Protein AF-A0A2P5FK42-F1 (afdb_monomer_lite)

Sequence (100 aa):
MIEDFDPQQALLRVCSLDSFQPKPHVTDLTLEARNLFQYVSQNMILRGGHRDAPTFCDLGFIDSILIGRKMPYFIIHEMINATENRRSSLPYGCLLTRIF

Secondary structure (DSSP, 8-state):
--TT--HHHHHHHHB--SS--SS--GGGB-HHHHHHHHHIIIIIS--SS-SSS--HHHHHHHHHHHHT--THHHHHHHHHHHHH-TT----TT-GGG---

Foldseek 3Di:
DPVPDDLQVLQVQQFPDPDDDPWDFLVRGDPQSNVQLVVCCVAFQPDPDDSGIDDSLSSVVSSCVVVVHDPPVSLVVLVVVVVVDVPRDRRPPGPVVPPD

Organism: Trema orientale (NCBI:txid63057)

Structure (mmCIF, N/CA/C/O backbone):
data_AF-A0A2P5FK42-F1
#
_entry.id   AF-A0A2P5FK42-F1
#
loop_
_atom_site.group_PDB
_atom_site.id
_atom_site.type_symbol
_atom_site.label_atom_id
_atom_site.label_alt_id
_atom_site.label_comp_id
_atom_site.label_asym_id
_atom_site.label_entity_id
_atom_site.label_seq_id
_atom_site.pdbx_PDB_ins_code
_atom_site.Cartn_x
_atom_site.Cartn_y
_atom_site.Cartn_z
_atom_site.occupancy
_atom_site.B_iso_or_equiv
_atom_site.auth_seq_id
_atom_site.auth_comp_id
_atom_site.auth_asym_id
_atom_site.auth_atom_id
_atom_site.pdbx_PDB_model_num
ATOM 1 N N . MET A 1 1 ? -0.651 13.003 -14.321 1.00 43.34 1 MET A N 1
ATOM 2 C CA . MET A 1 1 ? -1.175 13.339 -12.982 1.00 43.34 1 MET A CA 1
ATOM 3 C C . MET A 1 1 ? -2.602 12.816 -12.930 1.00 43.34 1 MET A C 1
ATOM 5 O O . MET A 1 1 ? -3.373 13.191 -13.802 1.00 43.34 1 MET A O 1
ATOM 9 N N . ILE A 1 2 ? -2.942 11.888 -12.028 1.00 52.06 2 ILE A N 1
ATOM 10 C CA . ILE A 1 2 ? -4.362 11.621 -11.736 1.00 52.06 2 ILE A CA 1
ATOM 11 C C . ILE A 1 2 ? -4.859 12.923 -11.110 1.00 52.06 2 ILE A C 1
ATOM 13 O O . ILE A 1 2 ? -4.382 13.267 -10.034 1.00 52.06 2 ILE A O 1
ATOM 17 N N . GLU A 1 3 ? -5.702 13.682 -11.810 1.00 51.91 3 GLU A N 1
ATOM 18 C CA . GLU A 1 3 ? -5.991 15.091 -11.481 1.00 51.91 3 GLU A CA 1
ATOM 19 C C . GLU A 1 3 ? -6.554 15.298 -10.060 1.00 51.91 3 GLU A C 1
ATOM 21 O O . GLU A 1 3 ? -6.429 16.387 -9.513 1.00 51.91 3 GLU A O 1
ATOM 26 N N . ASP A 1 4 ? -7.038 14.234 -9.408 1.00 59.25 4 ASP A N 1
ATOM 27 C CA . ASP A 1 4 ? -7.581 14.271 -8.045 1.00 59.25 4 ASP A CA 1
ATOM 28 C C . ASP A 1 4 ? -6.728 13.541 -6.981 1.00 59.25 4 ASP A C 1
ATOM 30 O O . ASP A 1 4 ? -7.180 13.348 -5.842 1.00 59.25 4 ASP A O 1
ATOM 34 N N . PHE A 1 5 ? -5.535 13.034 -7.316 1.00 65.38 5 PHE A N 1
ATOM 35 C CA . PHE A 1 5 ? -4.688 12.325 -6.348 1.00 65.38 5 PHE A CA 1
ATOM 36 C C . PHE A 1 5 ? -3.708 13.277 -5.662 1.00 65.38 5 PHE A C 1
ATOM 38 O O . PHE A 1 5 ? -2.618 13.536 -6.168 1.00 65.38 5 PHE A O 1
ATOM 45 N N . ASP A 1 6 ? -4.095 13.758 -4.479 1.00 73.94 6 ASP A N 1
ATOM 46 C CA . ASP A 1 6 ? -3.183 14.432 -3.558 1.00 73.94 6 ASP A CA 1
ATOM 47 C C . ASP A 1 6 ? -2.543 13.398 -2.603 1.00 73.94 6 ASP A C 1
ATOM 49 O O . ASP A 1 6 ? -3.232 12.861 -1.724 1.00 73.94 6 ASP A O 1
ATOM 53 N N . PRO A 1 7 ? -1.236 13.105 -2.752 1.00 71.06 7 PRO A N 1
ATOM 54 C CA . PRO A 1 7 ? -0.540 12.122 -1.929 1.00 71.06 7 PRO A CA 1
ATOM 55 C C . PRO A 1 7 ? -0.476 12.517 -0.451 1.00 71.06 7 PRO A C 1
ATOM 57 O O . PRO A 1 7 ? -0.413 11.629 0.397 1.00 71.06 7 PRO A O 1
ATOM 60 N N . GLN A 1 8 ? -0.510 13.810 -0.111 1.00 75.19 8 GLN A N 1
ATOM 61 C CA . GLN A 1 8 ? -0.515 14.245 1.288 1.00 75.19 8 GLN A CA 1
ATOM 62 C C . GLN A 1 8 ? -1.861 13.942 1.945 1.00 75.19 8 GLN A C 1
ATOM 64 O O . GLN A 1 8 ? -1.902 13.394 3.045 1.00 75.19 8 GLN A O 1
ATOM 69 N N . GLN A 1 9 ? -2.959 14.226 1.246 1.00 78.69 9 GLN A N 1
ATOM 70 C CA . GLN A 1 9 ? -4.310 13.914 1.718 1.00 78.69 9 GLN A CA 1
ATOM 71 C C . GLN A 1 9 ? -4.551 12.407 1.813 1.00 78.69 9 GLN A C 1
ATOM 73 O O . GLN A 1 9 ? -5.169 11.946 2.771 1.00 78.69 9 GLN A O 1
ATOM 78 N N . ALA A 1 10 ? -4.032 11.632 0.858 1.00 77.50 10 ALA A N 1
ATOM 79 C CA . ALA A 1 10 ? -4.075 10.175 0.922 1.00 77.50 10 ALA A CA 1
ATOM 80 C C . ALA A 1 10 ? -3.353 9.653 2.173 1.00 77.50 10 ALA A C 1
ATOM 82 O O . ALA A 1 10 ? -3.881 8.818 2.902 1.00 77.50 10 ALA A O 1
ATOM 83 N N . LEU A 1 11 ? -2.170 10.197 2.475 1.00 79.50 11 LEU A N 1
ATOM 84 C CA . LEU A 1 11 ? -1.392 9.779 3.639 1.00 79.50 11 LEU A CA 1
ATOM 85 C C . LEU A 1 11 ? -2.099 10.127 4.957 1.00 79.50 11 LEU A C 1
ATOM 87 O O . LEU A 1 11 ? -2.113 9.303 5.864 1.00 79.50 11 LEU A O 1
ATOM 91 N N . LEU A 1 12 ? -2.749 11.291 5.044 1.00 81.19 12 LEU A N 1
ATOM 92 C CA . LEU A 1 12 ? -3.541 11.688 6.216 1.00 81.19 12 LEU A CA 1
ATOM 93 C C . LEU A 1 12 ? -4.792 10.823 6.430 1.00 81.19 12 LEU A C 1
ATOM 95 O O . LEU A 1 12 ? -5.173 10.585 7.568 1.00 81.19 12 LEU A O 1
ATOM 99 N N . ARG A 1 13 ? -5.440 10.339 5.364 1.00 83.38 13 ARG A N 1
ATOM 100 C CA . ARG A 1 13 ? -6.604 9.440 5.489 1.00 83.38 13 ARG A CA 1
ATOM 101 C C . ARG A 1 13 ? -6.215 8.029 5.914 1.00 83.38 13 ARG A C 1
ATOM 103 O O . ARG A 1 13 ? -6.961 7.353 6.618 1.00 83.38 13 ARG A O 1
ATOM 110 N N . VAL A 1 14 ? -5.061 7.574 5.442 1.00 86.06 14 VAL A N 1
ATOM 111 C CA . VAL A 1 14 ? -4.579 6.207 5.640 1.00 86.06 14 VAL A 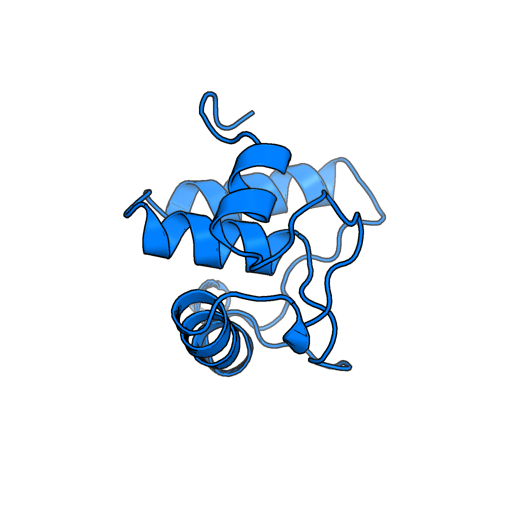CA 1
ATOM 112 C C . VAL A 1 14 ? -3.831 6.062 6.975 1.00 86.06 14 VAL A C 1
ATOM 114 O O . VAL A 1 14 ? -3.869 4.992 7.587 1.00 86.06 14 VAL A O 1
ATOM 117 N N . CYS A 1 15 ? -3.189 7.125 7.461 1.00 85.06 15 CYS A N 1
ATOM 118 C CA . CYS A 1 15 ? -2.449 7.137 8.720 1.00 85.06 15 CYS A CA 1
ATOM 119 C C . CYS A 1 15 ? -3.260 7.757 9.870 1.00 85.06 15 CYS A C 1
ATOM 121 O O . CYS A 1 15 ? -3.897 8.788 9.716 1.00 85.06 15 CYS A O 1
ATOM 123 N N . SER A 1 16 ? -3.155 7.173 11.063 1.00 73.81 16 SER A N 1
ATOM 124 C CA . SER A 1 16 ? -3.669 7.705 12.336 1.00 73.81 16 SER A CA 1
ATOM 125 C C . SER A 1 16 ? -2.732 8.764 12.937 1.00 73.81 16 SER A C 1
ATOM 127 O O . SER A 1 16 ? -2.495 8.763 14.143 1.00 73.81 16 SER A O 1
ATOM 129 N N . LEU A 1 17 ? -2.100 9.596 12.107 1.00 69.44 17 LEU A N 1
ATOM 130 C CA . LEU A 1 17 ? -1.069 10.534 12.553 1.00 69.44 17 LEU A CA 1
ATOM 131 C C . LEU A 1 17 ? -1.599 11.967 12.579 1.00 69.44 17 LEU A C 1
ATOM 133 O O . LEU A 1 17 ? -2.206 12.424 11.614 1.00 69.44 17 LEU A O 1
ATOM 137 N N . ASP A 1 18 ? -1.246 12.708 13.631 1.00 65.75 18 ASP A N 1
ATOM 138 C CA . ASP A 1 18 ? -1.524 14.149 13.752 1.00 65.75 18 ASP A CA 1
ATOM 139 C C . ASP A 1 18 ? -0.666 15.006 12.796 1.00 65.75 18 ASP A C 1
ATOM 141 O O . ASP A 1 18 ? -0.859 16.216 12.678 1.00 65.75 18 ASP A O 1
ATO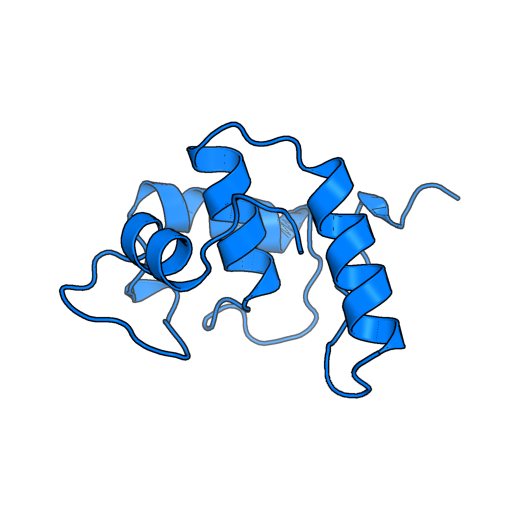M 145 N N . SER A 1 19 ? 0.326 14.402 12.125 1.00 58.81 19 SER A N 1
ATOM 146 C CA . SER A 1 19 ? 1.237 15.087 11.200 1.00 58.81 19 SER A CA 1
ATOM 147 C C . SER A 1 19 ? 1.786 14.162 10.106 1.00 58.81 19 SER A C 1
ATOM 149 O O . SER A 1 19 ? 1.908 12.950 10.284 1.00 58.81 19 SER A O 1
ATOM 151 N N . PHE A 1 20 ? 2.130 14.745 8.952 1.00 66.00 20 PHE A N 1
ATOM 152 C CA . PHE A 1 20 ? 2.665 14.020 7.797 1.00 66.00 20 PHE A CA 1
ATOM 153 C C . PHE A 1 20 ? 4.046 13.423 8.094 1.00 66.00 20 PHE A C 1
ATOM 155 O O . PHE A 1 20 ? 4.986 14.150 8.420 1.00 66.00 20 PHE A O 1
ATOM 162 N N . GLN A 1 21 ? 4.194 12.112 7.887 1.00 70.00 21 GLN A N 1
ATOM 163 C CA . GLN A 1 21 ? 5.496 11.451 7.870 1.00 70.00 21 GLN A CA 1
ATOM 164 C C . GLN A 1 21 ? 5.815 10.920 6.468 1.00 70.00 21 GLN A C 1
ATOM 166 O O . GLN A 1 21 ? 5.015 10.175 5.904 1.00 70.00 21 GLN A O 1
ATOM 171 N N . PRO A 1 22 ? 6.993 11.241 5.898 1.00 65.81 22 PRO A N 1
ATOM 172 C CA . PRO A 1 22 ? 7.347 10.833 4.537 1.00 65.81 22 PRO A CA 1
ATOM 173 C C . PRO A 1 22 ? 7.562 9.322 4.380 1.00 65.81 22 PRO A C 1
ATOM 175 O O . PRO A 1 22 ? 7.637 8.829 3.255 1.00 65.81 22 PRO A O 1
ATOM 178 N N . LYS A 1 23 ? 7.688 8.581 5.486 1.00 77.38 23 LYS A N 1
ATOM 179 C CA . LYS A 1 23 ? 7.862 7.129 5.485 1.00 77.38 23 LYS A CA 1
ATOM 180 C C . LYS A 1 23 ? 7.123 6.518 6.682 1.00 77.38 23 LYS A C 1
ATOM 182 O O . LYS A 1 23 ? 7.769 6.202 7.679 1.00 77.38 23 LYS A O 1
ATOM 187 N N . PRO A 1 24 ? 5.784 6.429 6.611 1.00 80.25 24 PRO A N 1
ATOM 188 C CA . PRO A 1 24 ? 4.992 5.901 7.711 1.00 80.25 24 PRO A CA 1
ATOM 189 C C . PRO A 1 24 ? 5.324 4.426 7.943 1.00 80.25 24 PRO A C 1
ATOM 191 O O . PRO A 1 24 ? 5.791 3.730 7.038 1.00 80.25 24 PRO A O 1
ATOM 194 N N . HIS A 1 25 ? 5.077 3.951 9.154 1.00 86.00 25 HIS A N 1
ATOM 195 C CA . HIS A 1 25 ? 5.165 2.547 9.523 1.00 86.00 25 HIS A CA 1
ATOM 196 C C . HIS A 1 25 ? 3.766 1.913 9.531 1.00 86.00 25 HIS A C 1
ATOM 198 O O . HIS A 1 25 ? 2.754 2.604 9.642 1.00 86.00 25 HIS A O 1
ATOM 204 N N . VAL A 1 26 ? 3.661 0.582 9.450 1.00 86.19 26 VAL A N 1
ATOM 205 C CA . VAL A 1 26 ? 2.354 -0.115 9.512 1.00 86.19 26 VAL A CA 1
ATOM 206 C C . VAL A 1 26 ? 1.605 0.191 10.816 1.00 86.19 26 VAL A C 1
ATOM 208 O O . VAL A 1 26 ? 0.372 0.224 10.845 1.00 86.19 26 VAL A O 1
ATOM 211 N N . THR A 1 27 ? 2.348 0.449 11.892 1.00 86.06 27 THR A N 1
ATOM 212 C CA . THR A 1 27 ? 1.818 0.861 13.201 1.00 86.06 27 THR A CA 1
ATOM 213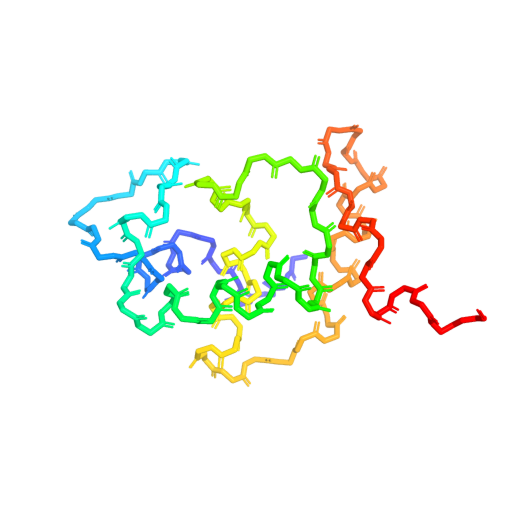 C C . THR A 1 27 ? 1.114 2.211 13.172 1.00 86.06 27 THR A C 1
ATOM 215 O O . THR A 1 27 ? 0.252 2.451 14.013 1.00 86.06 27 THR A O 1
ATOM 218 N N . ASP A 1 28 ? 1.434 3.042 12.188 1.00 87.19 28 ASP A N 1
ATOM 219 C CA . ASP A 1 28 ? 0.906 4.395 12.064 1.00 87.19 28 ASP A CA 1
ATOM 220 C C . ASP A 1 28 ? -0.370 4.421 11.218 1.00 87.19 28 ASP A C 1
ATOM 222 O O . ASP A 1 28 ? -1.074 5.422 11.193 1.00 87.19 28 ASP A O 1
ATOM 226 N N . LEU A 1 29 ? -0.706 3.321 10.537 1.00 88.38 29 LEU A N 1
ATOM 227 C CA . LEU A 1 29 ? -1.932 3.188 9.750 1.00 88.38 29 LEU A CA 1
ATOM 228 C C . LEU A 1 29 ? -3.171 3.119 10.650 1.00 88.38 29 LEU A C 1
ATOM 230 O O . LEU A 1 29 ? -3.117 2.546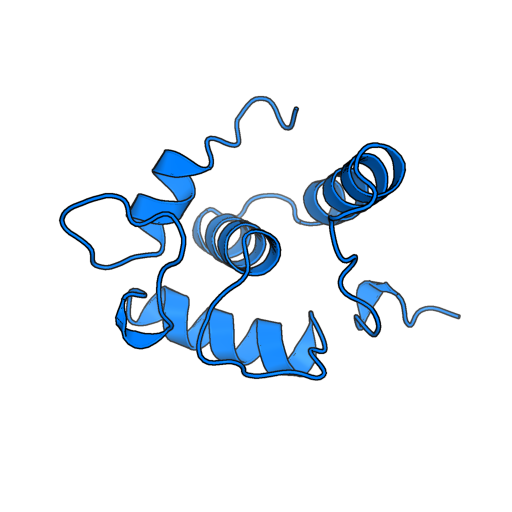 11.745 1.00 88.38 29 LEU A O 1
ATOM 234 N N . THR A 1 30 ? -4.301 3.637 10.162 1.00 90.44 30 THR A N 1
ATOM 235 C CA . THR A 1 30 ? -5.620 3.381 10.767 1.00 90.44 30 THR A CA 1
ATOM 236 C C . THR A 1 30 ? -5.929 1.887 10.767 1.00 90.44 30 THR A C 1
ATOM 238 O O . THR A 1 30 ? -5.348 1.112 10.003 1.00 90.44 30 THR A O 1
ATOM 241 N N . LEU A 1 31 ? -6.833 1.444 11.646 1.00 89.69 31 LEU A N 1
ATOM 242 C CA . LEU A 1 31 ? -7.162 0.020 11.763 1.00 89.69 31 LEU A CA 1
ATOM 243 C C . LEU A 1 31 ? -7.665 -0.558 10.428 1.00 89.69 31 LEU A C 1
ATOM 245 O O . LEU A 1 31 ? -7.233 -1.635 10.014 1.00 89.69 31 LEU A O 1
ATOM 249 N N . GLU A 1 32 ? -8.528 0.183 9.731 1.00 89.25 32 GLU A N 1
ATOM 250 C CA . GLU A 1 32 ? -9.046 -0.196 8.414 1.00 89.25 32 GLU A CA 1
ATOM 251 C C . GLU A 1 32 ? -7.934 -0.238 7.360 1.00 89.25 32 GLU A C 1
ATOM 253 O O . GLU A 1 32 ? -7.780 -1.243 6.660 1.00 89.25 32 GLU A O 1
ATOM 258 N N . ALA A 1 33 ? -7.095 0.801 7.305 1.00 89.19 33 ALA A N 1
ATOM 259 C CA . ALA A 1 33 ? -5.955 0.856 6.399 1.00 89.19 33 ALA A CA 1
ATOM 260 C C . ALA A 1 33 ? -4.956 -0.281 6.641 1.00 89.19 33 ALA A C 1
ATOM 262 O O . ALA A 1 33 ? -4.421 -0.841 5.688 1.00 89.19 33 ALA A O 1
ATOM 263 N N . ARG A 1 34 ? -4.718 -0.662 7.901 1.00 91.00 34 ARG A N 1
ATOM 264 C CA . ARG A 1 34 ? -3.820 -1.764 8.262 1.00 91.00 34 ARG A CA 1
ATOM 265 C C . ARG A 1 34 ? -4.352 -3.114 7.785 1.00 91.00 34 ARG A C 1
ATOM 267 O O . ARG A 1 34 ? -3.583 -3.915 7.253 1.00 91.00 34 ARG A O 1
ATOM 274 N N . ASN A 1 35 ? -5.653 -3.360 7.937 1.00 89.38 35 ASN A N 1
ATOM 275 C CA . ASN A 1 35 ? -6.286 -4.585 7.444 1.00 89.38 35 ASN A CA 1
ATOM 276 C C . ASN A 1 35 ? -6.192 -4.681 5.914 1.00 89.38 35 ASN A C 1
ATOM 278 O O . ASN A 1 35 ? -5.800 -5.721 5.378 1.00 89.38 35 ASN A O 1
ATOM 282 N N . LEU A 1 36 ? -6.472 -3.578 5.211 1.00 89.38 36 LEU A N 1
ATOM 283 C CA . LEU A 1 36 ? -6.317 -3.502 3.756 1.00 89.38 36 LEU A CA 1
ATOM 284 C C . LEU A 1 36 ? -4.858 -3.664 3.327 1.00 89.38 36 LEU A C 1
ATOM 286 O O . LEU A 1 36 ? -4.579 -4.412 2.392 1.00 89.38 36 LEU A O 1
ATOM 290 N N . PHE A 1 37 ? -3.919 -3.030 4.032 1.00 88.50 37 PHE A N 1
ATOM 291 C CA . PHE A 1 37 ? -2.488 -3.164 3.775 1.00 88.50 37 PHE A CA 1
ATOM 292 C C . PHE A 1 37 ? -2.041 -4.620 3.825 1.00 88.50 37 PHE A C 1
ATOM 294 O O . PHE A 1 37 ? -1.340 -5.075 2.921 1.00 88.50 37 PHE A O 1
ATOM 301 N N . GLN A 1 38 ? -2.473 -5.364 4.844 1.00 87.25 38 GLN A N 1
ATOM 302 C CA . GLN A 1 38 ? -2.139 -6.777 4.973 1.00 87.25 38 GLN A CA 1
ATOM 303 C C . GLN A 1 38 ? -2.661 -7.578 3.776 1.00 87.25 38 GLN A C 1
ATOM 305 O O . GLN A 1 38 ? -1.913 -8.357 3.186 1.00 87.25 38 GLN A O 1
ATOM 310 N N . TYR A 1 39 ? -3.914 -7.351 3.376 1.00 85.56 39 TYR A N 1
ATOM 311 C CA . TYR A 1 39 ? -4.513 -8.027 2.228 1.00 85.56 39 TYR A CA 1
ATOM 312 C C . TYR A 1 39 ? -3.779 -7.702 0.918 1.00 85.56 39 TYR A C 1
ATOM 314 O O . TYR A 1 39 ? -3.399 -8.611 0.177 1.00 85.56 39 TYR A O 1
ATOM 322 N N . VAL A 1 40 ? -3.527 -6.416 0.659 1.00 81.62 40 VAL A N 1
ATOM 323 C CA . VAL A 1 40 ? -2.861 -5.919 -0.553 1.00 81.62 40 VAL A CA 1
ATOM 324 C C . VAL A 1 40 ? -1.420 -6.421 -0.627 1.00 81.62 40 VAL A C 1
ATOM 326 O O . VAL A 1 40 ? -1.033 -6.981 -1.648 1.00 81.62 40 VAL A O 1
ATOM 329 N N . SER A 1 41 ? -0.649 -6.308 0.456 1.00 79.25 41 SER A N 1
ATOM 330 C CA . SER A 1 41 ? 0.758 -6.738 0.545 1.00 79.25 41 SER A CA 1
ATOM 331 C C . SER A 1 41 ? 0.944 -8.256 0.402 1.00 79.25 41 SER A C 1
ATOM 333 O O . SER A 1 41 ? 1.999 -8.737 -0.013 1.00 79.25 41 SER A O 1
ATOM 335 N N . GLN A 1 42 ? -0.079 -9.040 0.752 1.00 77.06 42 GLN A N 1
ATOM 336 C CA . GLN A 1 42 ? -0.039 -10.497 0.629 1.00 77.06 42 GLN A CA 1
ATOM 337 C C . GLN A 1 42 ? -0.551 -11.013 -0.717 1.00 77.06 42 GLN A C 1
ATOM 339 O O . GLN A 1 42 ? -0.024 -12.007 -1.207 1.00 77.06 42 GLN A O 1
ATOM 344 N N . ASN A 1 43 ? -1.570 -10.374 -1.299 1.00 74.12 43 ASN A N 1
ATOM 345 C CA . ASN A 1 43 ? -2.309 -10.939 -2.433 1.00 74.12 43 ASN A CA 1
ATOM 346 C C . ASN A 1 43 ? -2.179 -10.123 -3.721 1.00 74.12 43 ASN A C 1
ATOM 348 O O . ASN A 1 43 ? -2.181 -10.691 -4.812 1.00 74.12 43 ASN A O 1
ATOM 352 N N . MET A 1 44 ? -2.098 -8.796 -3.615 1.00 71.88 44 MET A N 1
ATOM 353 C CA . MET A 1 44 ? -2.177 -7.908 -4.778 1.00 71.88 44 MET A CA 1
ATOM 354 C C . MET A 1 44 ? -0.807 -7.402 -5.208 1.00 71.88 44 MET A C 1
ATOM 356 O O . MET A 1 44 ? -0.520 -7.432 -6.399 1.00 71.88 44 MET A O 1
ATOM 360 N N . ILE A 1 45 ? 0.029 -6.995 -4.252 1.00 71.31 45 ILE A N 1
ATOM 361 C CA . ILE A 1 45 ? 1.384 -6.478 -4.441 1.00 71.31 45 ILE A CA 1
ATOM 362 C C . ILE A 1 45 ? 2.339 -7.423 -3.715 1.00 71.31 45 ILE A C 1
ATOM 364 O O . ILE A 1 45 ? 2.593 -7.268 -2.521 1.00 71.31 45 ILE A O 1
ATOM 368 N N . LEU A 1 46 ? 2.853 -8.434 -4.421 1.00 64.25 46 LEU A N 1
ATOM 369 C CA . LEU A 1 46 ? 3.826 -9.350 -3.830 1.00 64.25 46 LEU A CA 1
ATOM 370 C C . LEU A 1 46 ? 5.131 -8.597 -3.555 1.00 64.25 46 LEU A C 1
ATOM 372 O O . LEU A 1 46 ? 5.822 -8.168 -4.474 1.00 64.25 46 LEU A O 1
ATOM 376 N N . ARG A 1 47 ? 5.492 -8.448 -2.277 1.00 67.69 47 ARG A N 1
ATOM 377 C CA . ARG A 1 47 ? 6.785 -7.869 -1.882 1.00 67.69 47 ARG A CA 1
ATOM 378 C C . ARG A 1 47 ? 7.743 -8.936 -1.373 1.00 67.69 47 ARG A C 1
ATOM 380 O O . ARG A 1 47 ? 7.382 -9.734 -0.508 1.00 67.69 47 ARG A O 1
ATOM 387 N N . GLY A 1 48 ? 8.979 -8.886 -1.869 1.00 59.97 48 GLY A N 1
ATOM 388 C CA . GLY A 1 48 ? 10.101 -9.727 -1.434 1.00 59.97 48 GLY A CA 1
ATOM 389 C C . GLY A 1 48 ? 10.929 -9.153 -0.275 1.00 59.97 48 GLY A C 1
ATOM 390 O O . GLY A 1 48 ? 12.057 -9.588 -0.079 1.00 59.97 48 GLY A O 1
ATOM 391 N N . GLY A 1 49 ? 10.417 -8.159 0.463 1.00 68.06 49 GLY A N 1
ATOM 392 C CA . GLY A 1 49 ? 11.149 -7.448 1.524 1.00 68.06 49 GLY A CA 1
ATOM 393 C C . GLY A 1 49 ? 10.317 -7.192 2.786 1.00 68.06 49 GLY A C 1
ATOM 394 O O . GLY A 1 49 ? 9.189 -7.672 2.901 1.00 68.06 49 GLY A O 1
ATOM 395 N N . HIS A 1 50 ? 10.881 -6.430 3.731 1.00 70.00 50 HIS A N 1
ATOM 396 C CA . HIS A 1 50 ? 10.240 -6.108 5.015 1.00 70.00 50 HIS A CA 1
ATOM 397 C C . HIS A 1 50 ? 8.894 -5.406 4.799 1.00 70.00 50 HIS A C 1
ATOM 399 O O . HIS A 1 50 ? 8.807 -4.432 4.049 1.00 70.00 50 HIS A O 1
ATOM 405 N N . ARG A 1 51 ? 7.841 -5.899 5.456 1.00 76.06 51 ARG A N 1
ATOM 406 C CA . ARG A 1 51 ? 6.459 -5.424 5.256 1.00 76.06 51 ARG A CA 1
ATOM 407 C C . ARG A 1 51 ? 6.048 -4.321 6.223 1.00 76.06 51 ARG A C 1
ATOM 409 O O . ARG A 1 51 ? 4.911 -3.876 6.180 1.00 76.06 51 ARG A O 1
ATOM 416 N N . ASP A 1 52 ? 6.972 -3.868 7.052 1.00 81.06 52 ASP A N 1
ATOM 417 C CA . ASP A 1 52 ? 6.679 -2.999 8.189 1.00 81.06 52 ASP A CA 1
ATOM 418 C C . ASP A 1 52 ? 6.649 -1.520 7.775 1.00 81.06 52 ASP A C 1
ATOM 420 O O . ASP A 1 52 ? 6.055 -0.688 8.454 1.00 81.06 52 ASP A O 1
ATOM 424 N N . ALA A 1 53 ? 7.208 -1.210 6.601 1.00 83.44 53 ALA A N 1
ATOM 425 C CA . ALA A 1 53 ? 7.125 0.094 5.958 1.00 83.44 53 ALA A CA 1
ATOM 426 C C . ALA A 1 53 ? 6.266 0.004 4.680 1.00 83.44 53 ALA A C 1
ATOM 428 O O . ALA A 1 53 ? 6.684 -0.616 3.690 1.00 83.44 53 ALA A O 1
ATOM 429 N N . PRO A 1 54 ? 5.065 0.606 4.663 1.00 80.25 54 PRO A N 1
ATOM 430 C CA . PRO A 1 54 ? 4.301 0.814 3.444 1.00 80.25 54 PRO A CA 1
ATOM 431 C C . PRO A 1 54 ? 5.079 1.652 2.429 1.00 80.25 54 PRO A C 1
ATOM 433 O O . PRO A 1 54 ? 5.714 2.648 2.776 1.00 80.25 54 PRO A O 1
ATOM 436 N N . THR A 1 55 ? 5.032 1.253 1.160 1.00 77.94 55 THR A N 1
ATOM 437 C CA . THR A 1 55 ? 5.518 2.091 0.061 1.00 77.94 55 THR A CA 1
ATOM 438 C C . THR A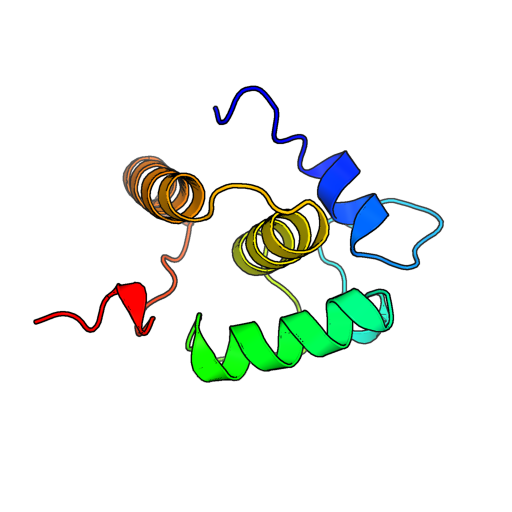 1 55 ? 4.432 3.080 -0.352 1.00 77.94 55 THR A C 1
ATOM 440 O O . THR A 1 55 ? 3.248 2.871 -0.076 1.00 77.94 55 THR A O 1
ATOM 443 N N . PHE A 1 56 ? 4.812 4.136 -1.073 1.00 74.94 56 PHE A N 1
ATOM 444 C CA . PHE A 1 56 ? 3.842 5.059 -1.670 1.00 74.94 56 PHE A CA 1
ATOM 445 C C . PHE A 1 56 ? 2.820 4.341 -2.559 1.00 74.94 56 PHE A C 1
ATOM 447 O O . PHE A 1 56 ? 1.647 4.714 -2.550 1.00 74.94 56 PHE A O 1
ATOM 454 N N . CYS A 1 57 ? 3.232 3.275 -3.256 1.00 75.31 57 CYS A N 1
ATOM 455 C CA . CYS A 1 57 ? 2.324 2.485 -4.076 1.00 75.31 57 CYS A CA 1
ATOM 456 C C . CYS A 1 57 ? 1.222 1.835 -3.223 1.00 75.31 57 CYS A C 1
ATOM 458 O O . CYS A 1 57 ? 0.056 1.835 -3.598 1.00 75.31 57 CYS A O 1
ATOM 460 N N . ASP A 1 58 ? 1.569 1.311 -2.047 1.00 80.19 58 ASP A N 1
ATOM 461 C CA . ASP A 1 58 ? 0.592 0.654 -1.173 1.00 80.19 58 ASP A CA 1
ATOM 462 C C . ASP A 1 58 ? -0.375 1.647 -0.556 1.00 80.19 58 ASP A C 1
ATOM 464 O O . ASP A 1 58 ? -1.570 1.382 -0.503 1.00 80.19 58 ASP A O 1
ATOM 468 N N . LEU A 1 59 ? 0.140 2.797 -0.115 1.00 82.00 59 LEU A N 1
ATOM 469 C CA . LEU A 1 59 ? -0.681 3.859 0.457 1.00 82.00 59 LEU A CA 1
ATOM 470 C C . LEU A 1 59 ? -1.682 4.378 -0.577 1.00 82.00 59 LEU A C 1
ATOM 472 O O . LEU A 1 59 ? -2.862 4.506 -0.266 1.00 82.00 59 LEU A O 1
ATOM 476 N N . GLY A 1 60 ? -1.242 4.594 -1.820 1.00 78.25 60 GLY A N 1
ATOM 477 C CA . GLY A 1 60 ? -2.131 4.991 -2.912 1.00 78.25 60 GLY A CA 1
ATOM 478 C C . GLY A 1 60 ? -3.169 3.920 -3.257 1.00 78.25 60 GLY A C 1
ATOM 479 O O . GLY A 1 60 ? -4.325 4.247 -3.534 1.00 78.25 60 GLY A O 1
ATOM 480 N N . PHE A 1 61 ? -2.795 2.641 -3.181 1.00 80.12 61 PHE A N 1
ATOM 481 C CA . PHE A 1 61 ? -3.712 1.528 -3.418 1.00 80.12 61 PHE A CA 1
ATOM 482 C C . PHE A 1 61 ? -4.776 1.422 -2.314 1.00 80.12 61 PHE A C 1
ATOM 484 O O . PHE A 1 61 ? -5.963 1.279 -2.598 1.00 80.12 61 PHE A O 1
ATOM 491 N N . ILE A 1 62 ? -4.366 1.541 -1.051 1.00 85.25 62 ILE A N 1
ATOM 492 C CA . ILE A 1 62 ? -5.263 1.504 0.110 1.00 85.25 62 ILE A CA 1
ATOM 493 C C . ILE A 1 62 ? -6.201 2.709 0.107 1.00 85.25 62 ILE A C 1
ATOM 495 O O . ILE A 1 62 ? -7.406 2.519 0.238 1.00 85.25 62 ILE A O 1
ATOM 499 N N . ASP A 1 63 ? -5.682 3.924 -0.103 1.00 86.00 63 ASP A N 1
ATOM 500 C CA . ASP A 1 63 ? -6.496 5.144 -0.209 1.00 86.00 63 ASP A CA 1
ATOM 501 C C . ASP A 1 63 ? -7.534 5.013 -1.330 1.00 86.00 63 ASP A C 1
ATOM 503 O O . ASP A 1 63 ? -8.708 5.329 -1.150 1.00 86.00 63 ASP A O 1
ATOM 507 N N . SER A 1 64 ? -7.129 4.458 -2.476 1.00 80.56 64 SER A N 1
ATOM 508 C CA . SER A 1 64 ? -8.041 4.249 -3.598 1.00 80.56 64 SER A CA 1
ATOM 509 C C . SER A 1 64 ? -9.156 3.251 -3.272 1.00 80.56 64 SER A C 1
ATOM 511 O O . SER A 1 64 ? -10.296 3.489 -3.663 1.00 80.56 64 SER A O 1
ATOM 513 N N . ILE A 1 65 ? -8.873 2.181 -2.519 1.00 85.31 65 ILE A N 1
ATOM 514 C CA . ILE A 1 65 ? -9.908 1.248 -2.041 1.00 85.31 65 ILE A CA 1
ATOM 515 C C . ILE A 1 65 ? -10.839 1.939 -1.040 1.00 85.31 65 ILE A C 1
ATOM 517 O O . ILE A 1 65 ? -12.055 1.822 -1.175 1.00 85.31 65 ILE A O 1
ATOM 521 N N . LEU A 1 66 ? -10.287 2.679 -0.074 1.00 86.25 66 LEU A N 1
ATOM 522 C CA . LEU A 1 66 ? -11.062 3.367 0.965 1.00 86.25 66 LEU A CA 1
ATOM 523 C C . LEU A 1 66 ? -12.012 4.424 0.383 1.00 86.25 66 LEU A C 1
ATOM 525 O O . LEU A 1 66 ? -13.135 4.567 0.854 1.00 86.25 66 LEU A O 1
ATOM 529 N N . ILE A 1 67 ? -11.592 5.138 -0.665 1.00 84.88 67 ILE A N 1
ATOM 530 C CA . ILE A 1 67 ? -12.409 6.161 -1.343 1.00 84.88 67 ILE A CA 1
ATOM 531 C C . ILE A 1 67 ? -13.309 5.549 -2.433 1.00 84.88 67 ILE A C 1
ATOM 533 O O . ILE A 1 67 ? -14.214 6.209 -2.940 1.00 84.88 67 ILE A O 1
ATOM 537 N N . GLY A 1 68 ? -13.076 4.295 -2.831 1.00 79.31 68 GLY A N 1
ATOM 538 C CA . GLY A 1 68 ? -13.774 3.666 -3.956 1.00 79.31 68 GLY A CA 1
ATOM 539 C C . GLY A 1 68 ? -13.337 4.198 -5.329 1.00 79.31 68 GLY A C 1
ATOM 540 O O . GLY A 1 68 ? -14.123 4.210 -6.279 1.00 79.31 68 GLY A O 1
ATOM 541 N N . ARG A 1 69 ? -12.087 4.660 -5.463 1.00 74.81 69 ARG A N 1
ATOM 542 C CA . ARG A 1 69 ? -11.506 5.101 -6.741 1.00 74.81 69 ARG A CA 1
ATOM 543 C C . ARG A 1 69 ? -11.177 3.920 -7.653 1.00 74.81 69 ARG A C 1
ATOM 545 O O . ARG A 1 69 ? -10.848 2.818 -7.222 1.00 74.81 69 ARG A O 1
ATOM 552 N N . LYS A 1 70 ? -11.233 4.165 -8.966 1.00 67.25 70 LYS A N 1
ATOM 553 C CA . LYS A 1 70 ? -10.929 3.156 -9.991 1.00 67.25 70 LYS A CA 1
ATOM 554 C C . LYS A 1 70 ? -9.427 2.831 -10.025 1.00 67.25 70 LYS A C 1
ATOM 556 O O . LYS A 1 70 ? -8.626 3.598 -10.550 1.00 67.25 70 LYS A O 1
ATOM 561 N N . MET A 1 71 ? -9.085 1.630 -9.566 1.00 64.94 71 MET A N 1
ATOM 562 C CA . MET A 1 71 ? -7.727 1.060 -9.504 1.00 64.94 71 MET A CA 1
ATOM 563 C C . MET A 1 71 ? -6.940 0.906 -10.831 1.00 64.94 71 MET A C 1
ATOM 565 O O . MET A 1 71 ? -5.711 0.953 -10.770 1.00 64.94 71 MET A O 1
ATOM 569 N N . PRO A 1 72 ? -7.549 0.738 -12.030 1.00 60.22 72 PRO A N 1
ATOM 570 C CA . PRO A 1 72 ? -6.794 0.514 -13.273 1.00 60.22 72 PRO A CA 1
ATOM 571 C C . PRO A 1 72 ? -5.825 1.647 -13.632 1.00 60.22 72 PRO A C 1
ATOM 573 O O . PRO A 1 72 ? -4.746 1.400 -14.165 1.00 60.22 72 PRO A O 1
ATOM 576 N N . TYR A 1 73 ? -6.184 2.890 -13.299 1.00 62.97 73 TYR A N 1
ATOM 577 C CA . TYR A 1 73 ? -5.363 4.065 -13.594 1.00 62.97 73 TYR A CA 1
ATOM 578 C C . TYR A 1 73 ? -4.120 4.155 -12.710 1.00 62.97 73 TYR A C 1
ATOM 580 O O . TYR A 1 73 ? -3.100 4.680 -13.147 1.00 62.97 73 TYR A O 1
ATOM 588 N N . PHE A 1 74 ? -4.182 3.605 -11.496 1.00 66.31 74 PHE A N 1
ATOM 589 C CA . PHE A 1 74 ? -3.063 3.611 -10.562 1.00 66.31 74 PHE A CA 1
ATOM 590 C C . PHE A 1 74 ? -1.893 2.764 -11.072 1.00 66.31 74 PHE A C 1
ATOM 592 O O . PHE A 1 74 ? -0.751 3.207 -11.066 1.00 66.31 74 PHE A O 1
ATOM 599 N N . ILE A 1 75 ? -2.183 1.569 -11.593 1.00 69.38 75 ILE A N 1
ATOM 600 C CA . ILE A 1 75 ? -1.159 0.662 -12.132 1.00 69.38 75 ILE A CA 1
ATOM 601 C C . ILE A 1 75 ? -0.484 1.290 -13.353 1.00 69.38 75 ILE A C 1
ATOM 603 O O . ILE A 1 75 ? 0.740 1.303 -13.438 1.00 69.38 75 ILE A O 1
ATOM 607 N N . ILE A 1 76 ? -1.275 1.851 -14.274 1.00 68.31 76 ILE A N 1
ATOM 608 C CA . ILE A 1 76 ? -0.761 2.531 -15.470 1.00 68.31 76 ILE A CA 1
ATOM 609 C C . ILE A 1 76 ? 0.104 3.734 -15.073 1.00 68.31 76 ILE A C 1
ATOM 611 O O . ILE A 1 76 ? 1.169 3.940 -15.650 1.00 68.31 76 ILE A O 1
ATOM 615 N N . HIS A 1 77 ? -0.313 4.501 -14.063 1.00 68.31 77 HIS A N 1
ATOM 616 C CA . HIS A 1 77 ? 0.464 5.622 -13.545 1.00 68.31 77 HIS A CA 1
ATOM 617 C C . HIS A 1 77 ? 1.820 5.177 -12.991 1.00 68.31 77 HIS A C 1
ATOM 619 O O . HIS A 1 77 ? 2.843 5.745 -13.361 1.00 68.31 77 HIS A O 1
ATOM 625 N N . GLU A 1 78 ? 1.851 4.136 -12.158 1.00 67.12 78 GLU A N 1
ATOM 626 C CA . GLU A 1 78 ? 3.108 3.613 -11.614 1.00 67.12 78 GLU A CA 1
ATOM 627 C C . GLU A 1 78 ? 4.014 3.028 -12.708 1.00 67.12 78 GLU A C 1
ATOM 629 O O . GLU A 1 78 ? 5.230 3.189 -12.642 1.00 67.12 78 GLU A O 1
ATOM 634 N N . MET A 1 79 ? 3.442 2.426 -13.759 1.00 70.25 79 MET A N 1
ATOM 635 C CA . MET A 1 79 ? 4.183 1.995 -14.955 1.00 70.25 79 MET A CA 1
ATOM 636 C C . MET A 1 79 ? 4.838 3.163 -15.701 1.00 70.25 79 MET A C 1
ATOM 638 O O . MET A 1 79 ? 6.008 3.070 -16.083 1.00 70.25 79 MET A O 1
ATOM 642 N N . ILE A 1 80 ? 4.118 4.273 -15.878 1.00 69.94 80 ILE A N 1
ATOM 643 C CA . ILE A 1 80 ? 4.663 5.495 -16.485 1.00 69.94 80 ILE A CA 1
ATOM 644 C C . ILE A 1 80 ? 5.759 6.083 -15.585 1.00 69.94 80 ILE A C 1
ATOM 646 O O . ILE A 1 80 ? 6.870 6.324 -16.052 1.00 69.94 80 ILE A O 1
ATOM 650 N N . ASN A 1 81 ? 5.500 6.209 -14.282 1.00 64.62 81 ASN A N 1
ATOM 651 C CA . ASN A 1 81 ? 6.449 6.757 -13.313 1.00 64.62 81 ASN A CA 1
ATOM 652 C C . ASN A 1 81 ? 7.742 5.919 -13.230 1.00 64.62 81 ASN A C 1
ATOM 654 O O . ASN A 1 81 ? 8.833 6.474 -13.195 1.00 64.62 81 ASN A O 1
ATOM 658 N N . ALA A 1 82 ? 7.651 4.586 -13.307 1.00 65.44 82 ALA A N 1
ATOM 659 C CA . ALA A 1 82 ? 8.815 3.698 -13.396 1.00 65.44 82 ALA A CA 1
ATOM 660 C C . ALA A 1 82 ? 9.619 3.828 -14.685 1.00 65.44 82 ALA A C 1
ATOM 662 O O . ALA A 1 82 ? 10.828 3.589 -14.681 1.00 65.44 82 ALA A O 1
ATOM 663 N N . THR A 1 83 ? 8.967 4.228 -15.773 1.00 66.00 83 THR A N 1
ATOM 664 C CA . THR A 1 83 ? 9.650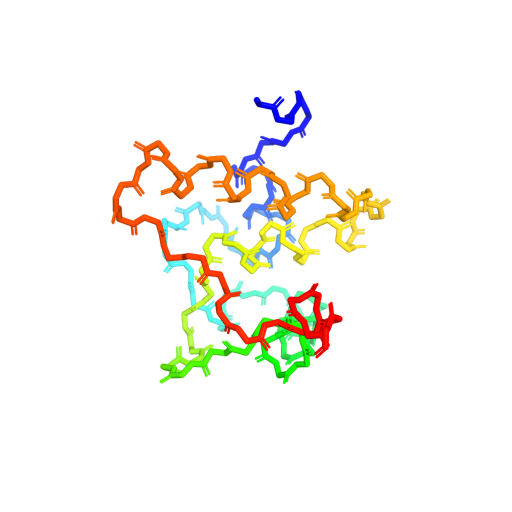 4.532 -17.031 1.00 66.00 83 THR A CA 1
ATOM 665 C C . THR A 1 83 ? 10.414 5.854 -16.923 1.00 66.00 83 THR A C 1
ATOM 667 O O . THR A 1 83 ? 11.543 5.958 -17.401 1.00 66.00 83 THR A O 1
ATOM 670 N N . GLU A 1 84 ? 9.831 6.851 -16.256 1.00 70.44 84 GLU A N 1
ATOM 671 C CA . GLU A 1 84 ? 10.406 8.193 -16.099 1.00 70.44 84 GLU A CA 1
ATOM 672 C C . GLU A 1 84 ? 11.457 8.275 -14.978 1.00 70.44 84 GLU A C 1
ATOM 674 O O . GLU A 1 84 ? 12.408 9.055 -15.061 1.00 70.44 84 GLU A O 1
ATOM 679 N N . ASN A 1 85 ? 11.334 7.447 -13.939 1.00 60.56 85 ASN A N 1
ATOM 680 C CA . ASN A 1 85 ? 12.137 7.523 -12.728 1.00 60.56 85 ASN A CA 1
ATOM 681 C C . ASN A 1 85 ? 12.806 6.169 -12.434 1.00 60.56 85 ASN A C 1
ATOM 683 O O . ASN A 1 85 ? 12.201 5.241 -11.904 1.00 60.56 85 ASN A O 1
ATOM 687 N N . ARG A 1 86 ? 14.113 6.049 -12.716 1.00 54.25 86 ARG A N 1
ATOM 688 C CA . ARG A 1 86 ? 14.887 4.794 -12.535 1.00 54.25 86 ARG A CA 1
ATOM 689 C C . ARG A 1 86 ? 14.886 4.222 -11.106 1.00 54.25 86 ARG A C 1
ATOM 691 O O . ARG A 1 86 ? 15.369 3.112 -10.905 1.00 54.25 86 ARG A O 1
ATOM 698 N N . ARG A 1 87 ? 14.416 4.981 -10.108 1.00 53.47 87 ARG A N 1
ATOM 699 C CA . ARG A 1 87 ? 14.343 4.566 -8.697 1.00 53.47 87 ARG A CA 1
ATOM 700 C C . ARG A 1 87 ? 12.972 4.053 -8.260 1.00 53.47 87 ARG A C 1
ATOM 702 O O . ARG A 1 87 ? 12.891 3.509 -7.161 1.00 53.47 87 ARG A O 1
ATOM 709 N N . SER A 1 88 ? 11.911 4.214 -9.050 1.00 54.31 88 SER A N 1
ATOM 710 C CA . SER A 1 88 ? 10.609 3.651 -8.681 1.00 54.31 88 SER A CA 1
ATOM 711 C C . SER A 1 88 ? 10.575 2.165 -9.008 1.00 54.31 88 SER A C 1
ATOM 713 O O . SER A 1 88 ? 10.711 1.744 -10.155 1.00 54.31 88 SER A O 1
ATOM 715 N N . SER A 1 89 ? 10.422 1.362 -7.962 1.00 54.38 89 SER A N 1
ATOM 716 C CA . SER A 1 89 ? 10.222 -0.073 -8.068 1.00 54.38 89 SER A CA 1
ATOM 717 C C . SER A 1 89 ? 8.784 -0.349 -8.478 1.00 54.38 89 SER A C 1
ATOM 719 O O . SER A 1 89 ? 7.864 -0.091 -7.700 1.00 54.38 89 SER A O 1
ATOM 721 N N . LEU A 1 90 ? 8.592 -0.917 -9.668 1.00 57.97 90 LEU A N 1
ATOM 722 C CA . LEU A 1 90 ? 7.307 -1.515 -10.006 1.00 57.97 90 LEU A CA 1
ATOM 723 C C . LEU A 1 90 ? 6.995 -2.645 -9.026 1.00 57.97 90 LEU A C 1
ATOM 725 O O . LEU A 1 90 ? 7.905 -3.398 -8.656 1.00 57.97 90 LEU A O 1
ATOM 729 N N . PRO A 1 91 ? 5.727 -2.802 -8.625 1.00 53.09 91 PRO A N 1
ATOM 730 C CA . PRO A 1 91 ? 5.321 -3.941 -7.829 1.00 53.09 91 PRO A CA 1
ATOM 731 C C . PRO A 1 91 ? 5.402 -5.202 -8.708 1.00 53.09 91 PRO A C 1
ATOM 733 O O . PRO A 1 91 ? 4.496 -5.524 -9.475 1.00 53.09 91 PRO A O 1
ATOM 736 N N . TYR A 1 92 ? 6.547 -5.883 -8.662 1.00 50.59 92 TYR A N 1
ATOM 737 C CA . TYR A 1 92 ? 6.798 -7.122 -9.397 1.00 50.59 92 TYR A CA 1
ATOM 738 C C . TYR A 1 92 ? 6.061 -8.288 -8.728 1.00 50.59 92 TYR A C 1
ATOM 740 O O . TYR A 1 92 ? 6.092 -8.428 -7.509 1.00 50.59 92 TYR A O 1
ATOM 748 N N . GLY A 1 93 ? 5.420 -9.153 -9.519 1.00 51.91 93 GLY A N 1
ATOM 749 C CA . GLY A 1 93 ? 4.710 -10.330 -9.005 1.00 51.91 93 GLY A CA 1
ATOM 750 C C . GLY A 1 93 ? 3.254 -10.082 -8.598 1.00 51.91 93 GLY A C 1
ATOM 751 O O . GLY A 1 93 ? 2.635 -10.959 -8.005 1.00 51.91 93 GLY A O 1
ATOM 752 N N . CYS A 1 94 ? 2.669 -8.931 -8.928 1.00 55.91 94 CYS A N 1
ATOM 753 C CA . CYS A 1 94 ? 1.239 -8.704 -8.731 1.00 55.91 94 CYS A CA 1
ATOM 754 C C . CYS A 1 94 ? 0.386 -9.777 -9.425 1.00 55.91 94 CYS A C 1
ATOM 756 O O . CYS A 1 94 ? 0.692 -10.188 -10.548 1.00 55.91 94 CYS A O 1
ATOM 758 N N . LEU A 1 95 ? -0.761 -10.131 -8.829 1.00 49.28 95 LEU A N 1
ATOM 759 C CA . LEU A 1 95 ? -1.824 -10.880 -9.521 1.00 49.28 95 LEU A CA 1
ATOM 760 C C . LEU A 1 95 ? -2.215 -10.182 -10.844 1.00 49.28 95 LEU A C 1
ATOM 762 O O . LEU A 1 95 ? -2.488 -10.830 -11.847 1.00 49.28 95 LEU A O 1
ATOM 766 N N . LEU A 1 96 ? -2.138 -8.848 -10.853 1.00 48.44 96 LEU A N 1
ATOM 767 C CA . LEU A 1 96 ? -2.384 -7.969 -12.001 1.00 48.44 96 LEU A CA 1
ATOM 768 C C . LEU A 1 96 ? -1.356 -8.118 -13.135 1.00 48.44 96 LEU A C 1
ATOM 770 O O . LEU A 1 96 ? -1.683 -7.857 -14.285 1.00 48.44 96 LEU A O 1
ATOM 774 N N . THR A 1 97 ? -0.132 -8.553 -12.826 1.00 44.91 97 THR A N 1
ATOM 775 C CA . THR A 1 97 ? 0.913 -8.858 -13.823 1.00 44.91 97 THR A CA 1
ATOM 776 C C . THR A 1 97 ? 0.961 -10.342 -14.197 1.00 44.91 97 THR A C 1
ATOM 778 O O . THR A 1 97 ? 1.767 -10.733 -15.032 1.00 44.91 97 THR A O 1
ATOM 781 N N . ARG A 1 98 ? 0.122 -11.181 -13.571 1.00 44.66 98 ARG A N 1
ATOM 782 C CA . ARG A 1 98 ? 0.124 -12.647 -13.713 1.00 44.66 98 ARG A CA 1
ATOM 783 C C . ARG A 1 98 ? -0.864 -13.177 -14.757 1.00 44.66 98 ARG A C 1
ATOM 785 O O . ARG A 1 98 ? -1.080 -14.382 -14.818 1.00 44.66 98 ARG A O 1
ATOM 792 N N . ILE A 1 99 ? -1.464 -12.301 -15.564 1.00 41.19 99 ILE A N 1
ATOM 793 C CA . ILE A 1 99 ? -2.254 -12.701 -16.733 1.00 41.19 99 ILE A CA 1
ATOM 794 C C . ILE A 1 99 ? -1.290 -12.882 -17.905 1.00 41.19 99 ILE A C 1
ATOM 796 O O . ILE A 1 99 ? -1.204 -11.979 -18.722 1.00 41.19 99 ILE A O 1
ATOM 800 N N . PHE A 1 100 ? -0.553 -13.994 -17.946 1.00 41.03 100 PHE A N 1
ATOM 801 C CA . PHE A 1 100 ? -0.007 -14.620 -19.160 1.00 41.03 100 PHE A CA 1
ATOM 802 C C . PHE A 1 100 ? 0.323 -16.082 -18.856 1.00 41.03 100 PHE A C 1
ATOM 804 O O . PHE A 1 100 ? 1.036 -16.325 -17.854 1.00 41.03 100 PHE A O 1
#

pLDDT: mean 71.49, std 13.07, range [41.03, 91.0]

Radius of gyration: 13.07 Å; chains: 1; bounding box: 29×30×33 Å